Protein AF-A0A1X7SER0-F1 (afdb_monomer_lite)

Structure (mmCIF, N/CA/C/O backbone):
data_AF-A0A1X7SER0-F1
#
_entry.id   AF-A0A1X7SER0-F1
#
loop_
_atom_site.group_PDB
_atom_site.id
_atom_site.type_symbol
_atom_site.label_atom_id
_atom_site.label_alt_id
_atom_site.label_comp_id
_atom_site.label_asym_id
_atom_site.label_entity_id
_atom_site.label_seq_id
_atom_site.pdbx_PDB_ins_code
_atom_site.Cartn_x
_atom_site.Cartn_y
_atom_site.Cartn_z
_atom_site.occupancy
_atom_site.B_iso_or_equiv
_atom_site.auth_seq_id
_atom_site.auth_comp_id
_atom_site.auth_asym_id
_atom_site.auth_atom_id
_atom_site.pdbx_PDB_model_num
ATOM 1 N N . ALA A 1 1 ? 0.223 11.623 -17.591 1.00 61.12 1 ALA A N 1
ATOM 2 C CA . ALA A 1 1 ? 0.290 12.026 -16.173 1.00 61.12 1 ALA A CA 1
ATOM 3 C C . ALA A 1 1 ? 0.514 10.766 -15.353 1.00 61.12 1 ALA A C 1
ATOM 5 O O . ALA A 1 1 ? -0.001 9.730 -15.758 1.00 61.12 1 ALA A O 1
ATOM 6 N N . SER A 1 2 ? 1.312 10.822 -14.288 1.00 68.62 2 SER A N 1
ATOM 7 C CA . SER A 1 2 ? 1.487 9.672 -13.394 1.00 68.62 2 SER A CA 1
ATOM 8 C C . SER A 1 2 ? 0.190 9.395 -12.643 1.00 68.62 2 SER A C 1
ATOM 10 O O . SER A 1 2 ? -0.526 10.333 -12.292 1.00 68.62 2 SER A O 1
ATOM 12 N N . GLN A 1 3 ? -0.118 8.119 -12.432 1.00 83.12 3 GLN A N 1
ATOM 13 C CA . GLN A 1 3 ? -1.351 7.685 -11.784 1.00 83.12 3 GLN A CA 1
ATOM 14 C C . GLN A 1 3 ? -1.018 6.619 -10.743 1.00 83.12 3 GLN A C 1
ATOM 16 O O . GLN A 1 3 ? -0.250 5.704 -11.023 1.00 83.12 3 GLN A O 1
ATOM 21 N N . ALA A 1 4 ? -1.595 6.753 -9.553 1.00 87.00 4 ALA A N 1
ATOM 22 C CA . ALA A 1 4 ? -1.766 5.667 -8.600 1.00 87.00 4 ALA A CA 1
ATOM 23 C C . ALA A 1 4 ? -3.265 5.389 -8.560 1.00 87.00 4 ALA A C 1
ATOM 25 O O . ALA A 1 4 ? -4.047 6.339 -8.544 1.00 87.00 4 ALA A O 1
ATOM 26 N N . GLN A 1 5 ? -3.664 4.125 -8.631 1.00 90.25 5 GLN A N 1
ATOM 27 C CA . GLN A 1 5 ? -5.073 3.767 -8.656 1.00 90.25 5 GLN A CA 1
ATOM 28 C C . GLN A 1 5 ? -5.305 2.414 -7.996 1.00 90.25 5 GLN A C 1
ATOM 30 O O . GLN A 1 5 ? -4.679 1.413 -8.358 1.00 90.25 5 GLN A O 1
ATOM 35 N N . PHE A 1 6 ? -6.277 2.358 -7.093 1.00 85.06 6 PHE A N 1
ATOM 36 C CA . PHE A 1 6 ? -6.848 1.091 -6.659 1.00 85.06 6 PHE A CA 1
ATOM 37 C C . PHE A 1 6 ? -7.684 0.468 -7.783 1.00 85.06 6 PHE A C 1
ATOM 39 O O . PHE A 1 6 ? -8.638 1.070 -8.275 1.00 85.06 6 PHE A O 1
ATOM 46 N N . ILE A 1 7 ? -7.358 -0.766 -8.179 1.00 79.94 7 ILE A N 1
ATOM 47 C CA . ILE A 1 7 ? -8.130 -1.505 -9.197 1.00 79.94 7 ILE A CA 1
ATOM 48 C C . ILE A 1 7 ? -9.518 -1.877 -8.657 1.00 79.94 7 ILE A C 1
ATOM 50 O O . ILE A 1 7 ? -10.501 -1.888 -9.395 1.00 79.94 7 ILE A O 1
ATOM 54 N N . SER A 1 8 ? -9.611 -2.103 -7.348 1.00 69.31 8 SER A N 1
ATOM 55 C CA . SER A 1 8 ? -10.870 -2.188 -6.620 1.00 69.31 8 SER A CA 1
ATOM 56 C C . SER A 1 8 ? -10.696 -1.565 -5.241 1.00 69.31 8 SER A C 1
ATOM 58 O O . SER A 1 8 ? -9.892 -2.050 -4.442 1.00 69.31 8 SER A O 1
ATOM 60 N N . CYS A 1 9 ? -11.472 -0.524 -4.955 1.00 69.38 9 CYS A N 1
ATOM 61 C CA . CYS A 1 9 ? -11.640 -0.002 -3.609 1.00 69.38 9 CYS A CA 1
ATOM 62 C C . CYS A 1 9 ? -13.073 -0.309 -3.162 1.00 69.38 9 CYS A C 1
ATOM 64 O O . CYS A 1 9 ? -13.977 0.469 -3.475 1.00 69.38 9 CYS A O 1
ATOM 66 N N . PRO A 1 10 ? -13.338 -1.472 -2.532 1.00 62.69 10 PRO A N 1
ATOM 67 C CA . PRO A 1 10 ? -14.635 -1.720 -1.924 1.00 62.69 10 PRO A CA 1
ATOM 68 C C . PRO A 1 10 ? -14.856 -0.658 -0.852 1.00 62.69 10 PRO A C 1
ATOM 70 O O . PRO A 1 10 ? -14.280 -0.714 0.231 1.00 62.69 10 PRO A O 1
ATOM 73 N N . ILE A 1 11 ? -15.681 0.333 -1.177 1.00 51.94 11 ILE A N 1
ATOM 74 C CA . ILE A 1 11 ? -16.138 1.336 -0.228 1.00 51.94 11 ILE A CA 1
ATOM 75 C C . ILE A 1 11 ? -17.076 0.593 0.733 1.00 51.94 11 ILE A C 1
ATOM 77 O O . ILE A 1 11 ? -18.268 0.447 0.484 1.00 51.94 11 ILE A O 1
ATOM 81 N N . SER A 1 12 ? -16.499 0.033 1.793 1.00 44.09 12 SER A N 1
ATOM 82 C CA . SER A 1 12 ? -17.168 -0.428 3.016 1.00 44.09 12 SER A CA 1
ATOM 83 C C . SER A 1 12 ? -18.242 -1.518 2.935 1.00 44.09 12 SER A C 1
ATOM 85 O O . SER A 1 12 ? -18.861 -1.783 3.962 1.00 44.09 12 SER A O 1
ATOM 87 N N . LEU A 1 13 ? -18.496 -2.181 1.807 1.00 41.53 13 LEU A N 1
ATOM 88 C CA . LEU A 1 13 ? -19.550 -3.196 1.752 1.00 41.53 13 LEU A CA 1
ATOM 89 C C . LEU A 1 13 ? -19.152 -4.361 0.847 1.00 41.53 13 LEU A C 1
ATOM 91 O O . LEU A 1 13 ? -18.696 -4.165 -0.279 1.00 41.53 13 LEU A O 1
ATOM 95 N N . SER A 1 14 ? -19.364 -5.588 1.329 1.00 40.38 14 SER A N 1
ATOM 96 C CA . SER A 1 14 ? -19.412 -6.777 0.477 1.00 40.38 14 SER A CA 1
ATOM 97 C C . SER A 1 14 ? -20.343 -6.523 -0.728 1.00 40.38 14 SER A C 1
ATOM 99 O O . SER A 1 14 ? -21.200 -5.635 -0.659 1.00 40.38 14 SER A O 1
ATOM 101 N N . PRO A 1 15 ? -20.281 -7.313 -1.816 1.00 43.12 15 PRO A N 1
ATOM 102 C CA . PRO A 1 15 ? -21.252 -7.211 -2.914 1.00 43.12 15 PRO A CA 1
ATOM 103 C C . PRO A 1 15 ? -22.733 -7.319 -2.474 1.00 43.12 15 PRO A C 1
ATOM 105 O O . PRO A 1 15 ? -23.620 -7.071 -3.284 1.00 43.12 15 PRO A O 1
ATOM 108 N N . ALA A 1 16 ? -23.009 -7.645 -1.203 1.00 44.88 16 ALA A N 1
ATOM 109 C CA . ALA A 1 16 ? -24.329 -7.683 -0.582 1.00 44.88 16 ALA A CA 1
ATOM 110 C C . ALA A 1 16 ? -24.625 -6.539 0.416 1.00 44.88 16 ALA A C 1
ATOM 112 O O . ALA A 1 16 ? -25.609 -6.632 1.147 1.00 44.88 16 ALA A O 1
ATOM 113 N N . GLY A 1 17 ? -23.816 -5.476 0.509 1.00 46.34 17 GLY A N 1
ATOM 114 C CA . GLY A 1 17 ? -24.105 -4.409 1.477 1.00 46.34 17 GLY A CA 1
ATOM 115 C C . GLY A 1 17 ? -23.780 -4.786 2.928 1.00 46.34 17 GLY A C 1
ATOM 116 O O . GLY A 1 17 ? -24.368 -4.215 3.842 1.00 46.34 17 GLY A O 1
ATOM 117 N N . GLN A 1 18 ? -22.908 -5.774 3.159 1.00 49.53 18 GLN A N 1
ATOM 118 C CA . GLN A 1 18 ? -22.574 -6.238 4.509 1.00 49.53 18 GLN A CA 1
ATOM 119 C C . GLN A 1 18 ? -21.175 -5.762 4.920 1.00 49.53 18 GLN A C 1
ATOM 121 O O . GLN A 1 18 ? -20.261 -5.824 4.088 1.00 49.53 18 GLN A O 1
ATOM 126 N N . PRO A 1 19 ? -20.990 -5.301 6.173 1.00 54.66 19 PRO A N 1
ATOM 127 C CA . PRO A 1 19 ? -19.658 -5.048 6.709 1.00 54.66 19 PRO A CA 1
ATOM 128 C C . PRO A 1 19 ? -18.819 -6.331 6.628 1.00 54.66 19 PRO A C 1
ATOM 130 O O . PRO A 1 19 ? -19.361 -7.436 6.696 1.00 54.66 19 PRO A O 1
ATOM 133 N N . PHE A 1 20 ? -17.504 -6.193 6.434 1.00 56.12 20 PHE A N 1
ATOM 134 C CA . PHE A 1 20 ? -16.586 -7.338 6.410 1.00 56.12 20 PHE A CA 1
ATOM 135 C C . PHE A 1 20 ? -16.822 -8.237 7.630 1.00 56.12 20 PHE A C 1
ATOM 137 O O . PHE A 1 20 ? -16.781 -7.751 8.761 1.00 56.12 20 PHE A O 1
ATOM 144 N N . CYS A 1 21 ? -17.025 -9.543 7.429 1.00 58.31 21 CYS A N 1
ATOM 145 C CA . CYS A 1 21 ? -17.123 -10.454 8.560 1.00 58.31 21 CYS A CA 1
ATOM 146 C C . CYS A 1 21 ? -15.771 -10.488 9.290 1.00 58.31 21 CYS A C 1
ATOM 148 O O . CYS A 1 21 ? -14.707 -10.607 8.673 1.00 58.31 21 CYS A O 1
ATOM 150 N N . MET A 1 22 ? -15.796 -10.368 10.621 1.00 56.41 22 MET A N 1
ATOM 151 C CA . MET A 1 22 ? -14.592 -10.510 11.443 1.00 56.41 22 MET A CA 1
ATOM 152 C C . MET A 1 22 ? -13.893 -11.837 11.096 1.00 56.41 22 MET A C 1
ATOM 154 O O . MET A 1 22 ? -14.532 -12.884 11.117 1.00 56.41 22 MET A O 1
ATOM 158 N N . HIS A 1 23 ? -12.589 -11.777 10.791 1.00 60.06 23 HIS A N 1
ATOM 159 C CA . HIS A 1 23 ? -11.726 -12.865 10.287 1.00 60.06 23 HIS A CA 1
ATOM 160 C C . HIS A 1 23 ? -11.674 -13.121 8.776 1.00 60.06 23 HIS A C 1
ATOM 162 O O . HIS A 1 23 ? -10.864 -13.961 8.359 1.00 60.06 23 HIS A O 1
ATOM 168 N N . ASP A 1 24 ? -12.399 -12.364 7.955 1.00 72.44 24 ASP A N 1
ATOM 169 C CA . ASP A 1 24 ? -12.200 -12.423 6.509 1.00 72.44 24 ASP A CA 1
ATOM 170 C C . ASP A 1 24 ? -10.807 -11.928 6.104 1.00 72.44 24 ASP A C 1
ATOM 172 O O . ASP A 1 24 ? -10.160 -11.102 6.763 1.00 72.44 24 ASP A O 1
ATOM 176 N N . ARG A 1 25 ? -10.314 -12.474 4.991 1.00 80.19 25 ARG A N 1
ATOM 177 C CA . ARG A 1 25 ? -9.095 -11.988 4.353 1.00 80.19 25 ARG A CA 1
ATOM 178 C C . ARG A 1 25 ? -9.477 -10.883 3.378 1.00 80.19 25 ARG A C 1
ATOM 180 O O . ARG A 1 25 ? -10.163 -11.149 2.397 1.00 80.19 25 ARG A O 1
ATOM 187 N N . ALA A 1 26 ? -8.994 -9.673 3.627 1.00 83.69 26 ALA A N 1
ATOM 188 C CA . ALA A 1 26 ? -9.125 -8.572 2.687 1.00 83.69 26 ALA A CA 1
ATOM 189 C C . ALA A 1 26 ? -7.899 -8.528 1.767 1.00 83.69 26 ALA A C 1
ATOM 191 O O . ALA A 1 26 ? -6.782 -8.836 2.195 1.00 83.69 26 ALA A O 1
ATOM 192 N N . SER A 1 27 ? -8.114 -8.158 0.505 1.00 87.69 27 SER A N 1
ATOM 193 C CA . SER A 1 27 ? -7.054 -7.962 -0.483 1.00 87.69 27 SER A CA 1
ATOM 194 C C . SER A 1 27 ? -7.407 -6.786 -1.381 1.00 87.69 27 SER A C 1
ATOM 196 O O . SER A 1 27 ? -8.513 -6.733 -1.914 1.00 87.69 27 SER A O 1
ATOM 198 N N . TYR A 1 28 ? -6.463 -5.871 -1.563 1.00 89.88 28 TYR A N 1
ATOM 199 C CA . TYR A 1 28 ? -6.594 -4.703 -2.427 1.00 89.88 28 TYR A CA 1
ATOM 200 C C . TYR A 1 28 ? -5.449 -4.703 -3.422 1.00 89.88 28 TYR A C 1
ATOM 202 O O . TYR A 1 28 ? -4.330 -5.069 -3.073 1.00 89.88 28 TYR A O 1
ATOM 210 N N . GLN A 1 29 ? -5.724 -4.262 -4.641 1.00 93.50 29 GLN A N 1
ATOM 211 C CA . GLN A 1 29 ? -4.721 -4.154 -5.685 1.00 93.50 29 GLN A CA 1
ATOM 212 C C . GLN A 1 29 ? -4.520 -2.690 -6.042 1.00 93.50 29 GLN A C 1
ATOM 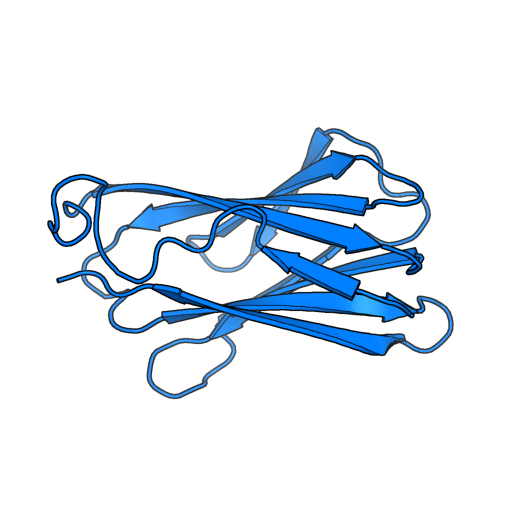214 O O . GLN A 1 29 ? -5.493 -1.979 -6.302 1.00 93.50 29 GLN A O 1
ATOM 219 N N . CYS A 1 30 ? -3.264 -2.261 -6.085 1.00 94.25 30 CYS A N 1
ATOM 220 C CA . CYS A 1 30 ? -2.893 -0.963 -6.612 1.00 94.25 30 CYS A CA 1
ATOM 221 C C . CYS A 1 30 ? -2.081 -1.100 -7.894 1.00 94.25 30 CYS A C 1
ATOM 223 O O . CYS A 1 30 ? -1.176 -1.931 -8.005 1.00 94.25 30 CYS A O 1
ATOM 225 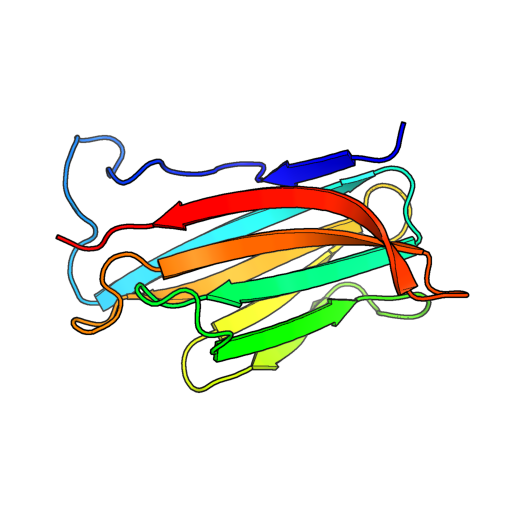N N . ARG A 1 31 ? -2.403 -0.224 -8.839 1.00 94.88 31 ARG A N 1
ATOM 226 C CA . ARG A 1 31 ? -1.702 -0.007 -10.090 1.00 94.88 31 ARG A CA 1
ATOM 227 C C . ARG A 1 31 ? -1.070 1.379 -10.083 1.00 94.88 31 ARG A C 1
ATOM 229 O O . ARG A 1 31 ? -1.734 2.369 -9.786 1.00 94.88 31 ARG A O 1
ATOM 236 N N . VAL A 1 32 ? 0.204 1.438 -10.444 1.00 93.75 32 VAL A N 1
ATOM 237 C CA . VAL A 1 32 ? 0.958 2.676 -10.620 1.00 93.75 32 VAL A CA 1
ATOM 238 C C . VAL A 1 32 ? 1.467 2.756 -12.057 1.00 93.75 32 VAL A C 1
ATOM 240 O O . VAL A 1 32 ? 2.258 1.918 -12.492 1.00 93.75 32 VAL A O 1
ATOM 243 N N . ASP A 1 33 ? 1.020 3.773 -12.791 1.00 91.94 33 ASP A N 1
ATOM 244 C CA . ASP A 1 33 ? 1.448 4.063 -14.161 1.00 91.94 33 ASP A CA 1
ATOM 245 C C . ASP A 1 33 ? 2.407 5.265 -14.183 1.00 91.94 33 ASP A C 1
ATOM 247 O O . ASP A 1 33 ? 2.200 6.271 -13.497 1.00 91.94 33 ASP A O 1
ATOM 251 N N . SER A 1 34 ? 3.432 5.199 -15.041 1.00 85.62 34 SER A N 1
ATOM 252 C CA . SER A 1 34 ? 4.401 6.292 -15.242 1.00 85.62 34 SER A CA 1
ATOM 253 C C . SER A 1 34 ? 5.132 6.730 -13.957 1.00 85.62 34 SER A C 1
ATOM 255 O O . SER A 1 34 ? 5.339 7.926 -13.725 1.00 85.62 34 SER A O 1
ATOM 257 N N . ALA A 1 35 ? 5.519 5.759 -13.129 1.00 90.38 35 ALA A N 1
ATOM 258 C CA . ALA A 1 35 ? 6.430 5.905 -11.996 1.00 90.38 35 ALA A CA 1
ATOM 259 C C . ALA A 1 35 ? 7.313 4.648 -11.897 1.00 90.38 35 ALA A C 1
ATOM 261 O O . ALA A 1 35 ? 6.981 3.619 -12.481 1.00 90.38 35 ALA A O 1
ATOM 262 N N . ASP A 1 36 ? 8.435 4.728 -11.188 1.00 91.94 36 ASP A N 1
ATOM 263 C CA . ASP A 1 36 ? 9.373 3.603 -11.034 1.00 91.94 36 ASP A CA 1
ATOM 264 C C . ASP A 1 36 ? 9.277 2.938 -9.651 1.00 91.94 36 ASP A C 1
ATOM 266 O O . ASP A 1 36 ? 9.954 1.941 -9.387 1.00 91.94 36 ASP A O 1
ATOM 270 N N . THR A 1 37 ? 8.424 3.488 -8.781 1.00 94.31 37 THR A N 1
ATOM 271 C CA . THR A 1 37 ? 8.248 3.043 -7.407 1.00 94.31 37 THR A CA 1
ATOM 272 C C . THR A 1 37 ? 6.779 3.093 -6.995 1.00 94.31 37 THR A C 1
ATOM 274 O O . THR A 1 37 ? 6.099 4.102 -7.191 1.00 94.31 37 THR A O 1
ATOM 277 N N . LEU A 1 38 ? 6.307 2.010 -6.376 1.00 95.69 38 LEU A N 1
ATOM 278 C CA . LEU A 1 38 ? 5.006 1.918 -5.711 1.00 95.69 38 LEU A CA 1
ATOM 279 C C . LEU A 1 38 ? 5.223 1.865 -4.198 1.00 95.69 38 LEU A C 1
ATOM 281 O O . LEU A 1 38 ? 5.972 1.014 -3.717 1.00 95.69 38 LEU A O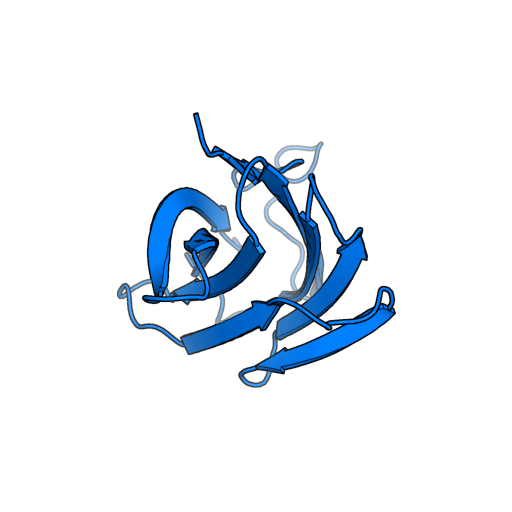 1
ATOM 285 N N . GLU A 1 39 ? 4.562 2.744 -3.448 1.00 96.19 39 GLU A N 1
ATOM 286 C CA . GLU A 1 39 ? 4.542 2.729 -1.981 1.00 96.19 39 GLU A CA 1
ATOM 287 C C . GLU A 1 39 ? 3.134 2.417 -1.469 1.00 96.19 39 GLU A C 1
ATOM 289 O O . GLU A 1 39 ? 2.158 3.059 -1.851 1.00 96.19 39 GLU A O 1
ATOM 294 N N . TRP A 1 40 ? 3.059 1.449 -0.564 1.00 96.69 40 TRP A N 1
ATOM 295 C CA . TRP A 1 40 ? 1.916 1.181 0.290 1.00 96.69 40 TRP A CA 1
ATOM 296 C C . TRP A 1 40 ? 2.092 1.891 1.622 1.00 96.69 40 TRP A C 1
ATOM 298 O O . TRP A 1 40 ? 3.151 1.766 2.240 1.00 96.69 40 TRP A O 1
ATOM 308 N N . ARG A 1 41 ? 1.039 2.545 2.110 1.00 95.94 41 ARG A N 1
ATOM 309 C CA . ARG A 1 41 ? 0.937 3.001 3.499 1.00 95.94 41 ARG A CA 1
ATOM 310 C C . ARG A 1 41 ? -0.400 2.608 4.099 1.00 95.94 41 ARG A C 1
ATOM 312 O O . ARG A 1 41 ? -1.400 2.496 3.392 1.00 95.94 41 ARG A O 1
ATOM 319 N N . VAL A 1 42 ? -0.404 2.398 5.409 1.00 94.31 42 VAL A N 1
ATOM 320 C CA . VAL A 1 42 ? -1.625 2.118 6.166 1.00 94.31 42 VAL A CA 1
ATOM 321 C C . VAL A 1 42 ? -1.734 3.097 7.318 1.00 94.31 42 VAL A C 1
ATOM 323 O O . VAL A 1 42 ? -0.820 3.202 8.137 1.00 94.31 42 VAL A O 1
ATOM 326 N N . TYR A 1 43 ? -2.879 3.759 7.401 1.00 93.62 43 TYR A N 1
ATOM 327 C CA . TYR A 1 43 ? -3.233 4.673 8.474 1.00 93.62 43 TYR A CA 1
ATOM 328 C C . TYR A 1 43 ? -4.389 4.098 9.289 1.00 93.62 43 TYR A C 1
ATOM 330 O O . TYR A 1 43 ? -5.288 3.461 8.739 1.00 93.62 43 TYR A O 1
ATOM 338 N N . ASN A 1 44 ? -4.367 4.310 10.603 1.00 90.94 44 ASN A N 1
ATOM 339 C CA . ASN A 1 44 ? -5.510 3.996 11.460 1.00 90.94 44 ASN A CA 1
ATOM 340 C C . ASN A 1 44 ? -6.547 5.144 11.459 1.00 90.94 44 ASN A C 1
ATOM 342 O O . ASN A 1 44 ? -6.352 6.177 10.818 1.00 90.94 44 ASN A O 1
ATOM 346 N N . ALA A 1 45 ? -7.611 4.995 12.253 1.00 88.38 45 ALA A N 1
ATOM 347 C CA . ALA A 1 45 ? -8.681 5.990 12.397 1.00 88.38 45 ALA A CA 1
ATOM 348 C C . ALA A 1 45 ? -8.237 7.374 12.902 1.00 88.38 45 ALA A C 1
ATOM 350 O O . ALA A 1 45 ? -8.980 8.340 12.760 1.00 88.38 45 ALA A O 1
ATOM 351 N N . THR A 1 46 ? -7.061 7.476 13.525 1.00 91.50 46 THR A N 1
ATOM 352 C CA . THR A 1 46 ? -6.498 8.741 14.018 1.00 91.50 46 THR A CA 1
ATOM 353 C C . THR A 1 46 ? -5.457 9.312 13.057 1.00 91.50 46 THR A C 1
ATOM 355 O O . THR A 1 46 ? -4.611 10.091 13.486 1.00 91.50 46 THR A O 1
ATOM 358 N N . GLU A 1 47 ? -5.446 8.857 11.799 1.00 90.00 47 GLU A N 1
ATOM 359 C CA . GLU A 1 47 ? -4.462 9.226 10.771 1.00 90.00 47 GLU A CA 1
ATOM 360 C C . GLU A 1 47 ? -3.010 8.892 11.157 1.00 90.00 47 GLU A C 1
ATOM 362 O O . GLU A 1 47 ? -2.049 9.422 10.599 1.00 90.00 47 GLU A O 1
ATOM 367 N N . TYR A 1 48 ? -2.819 7.975 12.108 1.00 93.06 48 TYR A N 1
ATOM 368 C CA . TYR A 1 48 ? -1.494 7.525 12.507 1.00 93.06 48 TYR A CA 1
ATOM 369 C C . TYR A 1 48 ? -0.986 6.464 11.532 1.00 93.06 48 TYR A C 1
ATOM 371 O O . TYR A 1 48 ? -1.658 5.457 11.288 1.00 93.06 48 TYR A O 1
ATOM 379 N N . LEU A 1 49 ? 0.219 6.682 10.999 1.00 93.88 49 LEU A N 1
ATOM 380 C CA . LEU A 1 49 ? 0.893 5.754 10.096 1.00 93.88 49 LEU A CA 1
ATOM 381 C C . LEU A 1 49 ? 1.310 4.487 10.852 1.00 93.88 49 LEU A C 1
ATOM 383 O O . LEU A 1 49 ? 2.241 4.507 11.655 1.00 93.88 49 LEU A O 1
ATOM 387 N N . LEU A 1 50 ? 0.656 3.370 10.548 1.00 92.94 50 LEU A N 1
ATOM 388 C CA . LEU A 1 50 ? 0.976 2.059 11.118 1.00 92.94 50 LEU A CA 1
ATOM 389 C C . LEU A 1 50 ? 2.200 1.419 10.463 1.00 92.94 50 LEU A C 1
ATOM 391 O O . LEU A 1 50 ? 2.890 0.608 11.080 1.00 92.94 50 LEU A O 1
ATOM 395 N N . GLY A 1 51 ? 2.463 1.767 9.205 1.00 94.25 51 GLY A N 1
ATOM 396 C CA . GLY A 1 51 ? 3.642 1.322 8.481 1.00 94.25 51 GLY A CA 1
ATOM 397 C C . GLY A 1 51 ? 3.525 1.528 6.978 1.00 94.25 51 GLY A C 1
ATOM 398 O O . GLY A 1 51 ? 2.466 1.894 6.458 1.00 94.25 51 GLY A O 1
ATOM 399 N N . SER A 1 52 ? 4.637 1.280 6.292 1.00 95.19 52 SER A N 1
ATOM 400 C CA . SER A 1 52 ? 4.735 1.378 4.843 1.00 95.19 52 SER A CA 1
ATOM 401 C C . SER A 1 52 ? 5.612 0.279 4.246 1.00 95.19 52 SER A C 1
ATOM 403 O O . SER A 1 52 ? 6.431 -0.343 4.927 1.00 95.19 52 SER A O 1
ATOM 405 N N . SER A 1 53 ? 5.431 0.031 2.952 1.00 95.69 53 SER A N 1
ATOM 406 C CA . SER A 1 53 ? 6.247 -0.884 2.153 1.00 95.69 53 SER A CA 1
ATOM 407 C C . SER A 1 53 ? 6.378 -0.343 0.739 1.00 95.69 53 SER A C 1
ATOM 409 O O . SER A 1 53 ? 5.432 0.217 0.198 1.00 95.69 53 SER A O 1
ATOM 411 N N . MET A 1 54 ? 7.550 -0.504 0.129 1.00 94.62 54 MET A N 1
ATOM 412 C CA . MET A 1 54 ? 7.855 0.074 -1.181 1.00 94.62 54 MET A CA 1
ATOM 413 C C . MET A 1 54 ? 8.407 -0.969 -2.144 1.00 94.62 54 MET A C 1
ATOM 415 O O . MET A 1 54 ? 9.246 -1.783 -1.756 1.00 94.62 54 MET A O 1
ATOM 419 N N . TYR A 1 55 ? 8.021 -0.898 -3.412 1.00 95.75 55 TYR A N 1
ATOM 420 C CA . TYR A 1 55 ? 8.633 -1.633 -4.516 1.00 95.75 55 TYR A CA 1
ATOM 421 C C . TYR A 1 55 ? 9.200 -0.638 -5.517 1.00 95.75 55 TYR A C 1
ATOM 423 O O . TYR A 1 55 ? 8.441 0.003 -6.234 1.00 95.75 55 TYR A O 1
ATOM 431 N N . GLY A 1 56 ? 10.523 -0.498 -5.517 1.00 92.38 56 GLY A N 1
ATOM 432 C CA . GLY A 1 56 ? 11.254 0.362 -6.445 1.00 92.38 56 GLY A CA 1
ATOM 433 C C . GLY A 1 56 ? 11.982 -0.426 -7.539 1.00 92.38 56 GLY A C 1
ATOM 434 O O . GLY A 1 56 ? 11.777 -1.642 -7.678 1.00 92.38 56 GLY A O 1
ATOM 435 N N . PRO A 1 57 ? 12.883 0.241 -8.281 1.00 90.12 57 PRO A N 1
ATOM 436 C CA . PRO A 1 57 ? 13.687 -0.381 -9.326 1.00 90.12 57 PRO A CA 1
ATOM 437 C C . PRO A 1 57 ? 14.448 -1.616 -8.825 1.00 90.12 57 PRO A C 1
ATOM 439 O O . PRO A 1 57 ? 15.028 -1.612 -7.740 1.00 90.12 57 PRO A O 1
ATOM 442 N N . GLY A 1 58 ? 14.452 -2.685 -9.623 1.00 89.94 58 GLY A N 1
ATOM 443 C CA . GLY A 1 58 ? 15.141 -3.940 -9.297 1.00 89.94 58 GLY A CA 1
ATOM 444 C C . GLY A 1 58 ? 14.350 -4.910 -8.410 1.00 89.94 58 GLY A C 1
ATOM 445 O O . GLY A 1 58 ? 14.793 -6.042 -8.212 1.00 89.94 58 GLY A O 1
ATOM 446 N N . ALA A 1 59 ? 13.170 -4.526 -7.911 1.00 93.88 59 ALA A N 1
ATOM 447 C CA . ALA A 1 59 ? 12.259 -5.483 -7.291 1.00 93.88 59 ALA A CA 1
ATOM 448 C C . ALA A 1 59 ? 11.796 -6.537 -8.314 1.00 93.88 59 ALA A C 1
ATOM 450 O O . ALA A 1 59 ? 11.587 -6.235 -9.488 1.00 93.88 59 ALA A O 1
ATOM 451 N N . SER A 1 60 ? 11.631 -7.782 -7.863 1.00 95.88 60 SER A N 1
ATOM 452 C CA . SER A 1 60 ? 11.190 -8.896 -8.712 1.00 95.88 60 SER A CA 1
ATOM 453 C C . SER A 1 60 ? 9.715 -9.209 -8.481 1.00 95.88 60 SER A C 1
ATOM 455 O O . SER A 1 60 ? 9.237 -9.154 -7.345 1.00 95.88 60 SER A O 1
ATOM 457 N N . VAL A 1 61 ? 8.994 -9.570 -9.543 1.00 96.06 61 VAL A N 1
ATOM 458 C CA . VAL A 1 61 ? 7.622 -10.091 -9.428 1.00 96.06 61 VAL A CA 1
ATOM 459 C C . VAL A 1 61 ? 7.613 -11.300 -8.485 1.00 96.06 61 VAL A C 1
ATOM 461 O O . VAL A 1 61 ? 8.517 -12.131 -8.519 1.00 96.06 61 VAL A O 1
ATOM 464 N N . GLY A 1 62 ? 6.614 -11.367 -7.608 1.00 94.75 62 GLY A N 1
ATOM 465 C CA . GLY A 1 62 ? 6.510 -12.337 -6.519 1.00 94.75 62 GLY A CA 1
ATOM 466 C C . GLY A 1 62 ? 7.221 -11.917 -5.229 1.00 94.75 62 GLY A C 1
ATOM 467 O O . GLY A 1 62 ? 7.182 -12.662 -4.253 1.00 94.75 62 GLY A O 1
ATOM 468 N N . THR A 1 63 ? 7.869 -10.743 -5.184 1.00 97.00 63 THR A N 1
ATOM 469 C CA . THR A 1 63 ? 8.472 -10.248 -3.937 1.00 97.00 63 THR A CA 1
ATOM 470 C C . THR A 1 63 ? 7.376 -9.922 -2.930 1.00 97.00 63 THR A C 1
ATOM 472 O O . THR A 1 63 ? 6.580 -8.998 -3.130 1.00 97.00 63 THR A O 1
ATOM 475 N N . ILE A 1 64 ? 7.396 -10.625 -1.802 1.00 96.44 64 ILE A N 1
ATOM 476 C CA . ILE A 1 64 ? 6.485 -10.406 -0.684 1.00 96.44 64 ILE A CA 1
ATOM 477 C C . ILE A 1 64 ? 7.176 -9.544 0.372 1.00 96.44 64 ILE A C 1
ATOM 479 O O . ILE A 1 64 ? 8.334 -9.784 0.716 1.00 96.44 64 ILE A O 1
ATOM 483 N N . LYS A 1 65 ? 6.473 -8.540 0.893 1.00 95.75 65 LYS A N 1
ATOM 484 C CA . LYS A 1 65 ? 6.935 -7.725 2.023 1.00 95.75 65 LYS A CA 1
ATOM 485 C C . LYS A 1 65 ? 5.850 -7.680 3.082 1.00 95.75 65 LYS A C 1
ATOM 487 O O . LYS A 1 65 ? 4.677 -7.602 2.748 1.00 95.75 65 LYS A O 1
ATOM 492 N N . SER A 1 66 ? 6.238 -7.697 4.347 1.00 94.38 66 SER A N 1
ATOM 493 C CA . SER A 1 66 ? 5.302 -7.566 5.462 1.00 94.38 66 SER A CA 1
ATOM 494 C C . SER A 1 66 ? 5.663 -6.342 6.278 1.00 94.38 66 SER A C 1
ATOM 496 O O . SER A 1 66 ? 6.844 -6.049 6.463 1.00 94.38 66 SER A O 1
ATOM 498 N N . PHE A 1 67 ? 4.654 -5.630 6.760 1.00 92.00 67 PHE A N 1
ATOM 499 C CA . PHE A 1 67 ? 4.850 -4.496 7.652 1.00 92.00 67 PHE A CA 1
ATOM 500 C C . PHE A 1 67 ? 3.705 -4.410 8.657 1.00 92.00 67 PHE A C 1
ATOM 502 O O . PHE A 1 67 ? 2.569 -4.812 8.391 1.00 92.00 67 PHE A O 1
ATOM 509 N N . GLY A 1 68 ? 4.033 -3.933 9.857 1.00 80.94 68 GLY A N 1
ATOM 510 C CA . GLY A 1 68 ? 3.184 -4.160 11.022 1.00 80.94 68 GLY A CA 1
ATOM 511 C C . GLY A 1 68 ? 3.001 -5.657 11.309 1.00 80.94 68 GLY A C 1
ATOM 512 O O . GLY A 1 68 ? 3.786 -6.496 10.867 1.00 80.94 68 GLY A O 1
ATOM 513 N N . ILE A 1 69 ? 1.950 -5.992 12.058 1.00 80.75 69 ILE A N 1
ATOM 514 C CA . ILE A 1 69 ? 1.611 -7.384 12.414 1.00 80.75 69 ILE A CA 1
ATOM 515 C C . ILE A 1 69 ? 0.538 -7.997 11.500 1.00 80.75 69 ILE A C 1
ATOM 517 O O . ILE A 1 69 ? 0.174 -9.159 11.667 1.00 80.75 69 ILE A O 1
ATOM 521 N N . ASP A 1 70 ? 0.012 -7.207 10.563 1.00 89.19 70 ASP A N 1
ATOM 522 C CA . ASP A 1 70 ? -1.250 -7.495 9.881 1.00 89.19 70 ASP A CA 1
ATOM 523 C C . ASP A 1 70 ? -1.160 -7.489 8.360 1.00 89.19 70 ASP A C 1
ATOM 525 O O . ASP A 1 70 ? -1.950 -8.175 7.711 1.00 89.19 70 ASP A O 1
ATOM 529 N N . PHE A 1 71 ? -0.217 -6.734 7.793 1.00 93.06 71 PHE A N 1
ATOM 530 C CA . PHE A 1 71 ? -0.213 -6.412 6.373 1.00 93.06 71 PHE A CA 1
ATOM 531 C C . PHE A 1 71 ? 0.906 -7.135 5.642 1.00 93.06 71 PHE A C 1
ATOM 533 O O . PHE A 1 71 ? 2.056 -7.193 6.081 1.00 93.06 71 PHE A O 1
ATOM 540 N N . THR A 1 72 ? 0.557 -7.689 4.489 1.00 96.12 72 THR A N 1
ATOM 541 C CA . THR A 1 72 ? 1.496 -8.317 3.570 1.00 96.12 72 THR A CA 1
ATOM 542 C C . THR A 1 72 ? 1.226 -7.801 2.170 1.00 96.12 72 THR A C 1
ATOM 544 O O . THR A 1 72 ? 0.092 -7.843 1.706 1.00 96.12 72 THR A O 1
ATOM 547 N N . THR A 1 73 ? 2.260 -7.333 1.488 1.00 96.44 73 THR A N 1
ATOM 548 C CA . THR A 1 73 ? 2.203 -6.906 0.095 1.00 96.44 73 THR A CA 1
ATOM 549 C C . THR A 1 73 ? 2.871 -7.927 -0.803 1.00 96.44 73 THR A C 1
ATOM 551 O O . THR A 1 73 ? 3.826 -8.586 -0.394 1.00 96.44 73 THR A O 1
ATOM 554 N N . ASN A 1 74 ? 2.398 -8.037 -2.036 1.00 96.88 74 ASN A N 1
ATOM 555 C CA . ASN A 1 74 ? 2.993 -8.855 -3.081 1.00 96.88 74 ASN A CA 1
ATOM 556 C C . ASN A 1 74 ? 3.129 -8.021 -4.355 1.00 96.88 74 ASN A C 1
ATOM 558 O O . ASN A 1 74 ? 2.178 -7.352 -4.756 1.00 96.88 74 ASN A O 1
ATOM 562 N N . LEU A 1 75 ? 4.297 -8.042 -4.989 1.00 97.00 75 LEU A N 1
ATOM 563 C CA . LEU A 1 75 ? 4.510 -7.380 -6.274 1.00 97.00 75 LEU A CA 1
ATOM 564 C C . LEU A 1 75 ? 4.095 -8.317 -7.407 1.00 97.00 75 LEU A C 1
ATOM 566 O O . LEU A 1 75 ? 4.701 -9.370 -7.579 1.00 97.00 75 LEU A O 1
ATOM 570 N N . THR A 1 76 ? 3.093 -7.948 -8.196 1.00 95.94 76 THR A N 1
ATOM 571 C CA . THR A 1 76 ? 2.552 -8.800 -9.267 1.00 95.94 76 THR A CA 1
ATOM 572 C C . THR A 1 76 ? 2.985 -8.373 -10.662 1.00 95.94 76 THR A C 1
ATOM 574 O O . THR A 1 76 ? 3.018 -9.205 -11.563 1.00 95.94 76 THR A O 1
ATOM 577 N N . SER A 1 77 ? 3.385 -7.113 -10.841 1.00 94.75 77 SER A N 1
ATOM 578 C CA . SER A 1 77 ? 3.937 -6.608 -12.100 1.00 94.75 77 SER A CA 1
ATOM 579 C C . SER A 1 77 ? 5.003 -5.549 -11.845 1.00 94.75 77 SER A C 1
ATOM 581 O O . SER A 1 77 ? 4.862 -4.720 -10.945 1.00 94.75 77 SER A O 1
ATOM 583 N N . THR A 1 78 ? 6.048 -5.555 -12.669 1.00 91.88 78 THR A N 1
ATOM 584 C CA . THR A 1 78 ? 7.098 -4.529 -12.722 1.00 91.88 78 THR A CA 1
ATOM 585 C C . THR A 1 78 ? 7.098 -3.847 -14.091 1.00 91.88 78 THR A C 1
ATOM 587 O O . THR A 1 78 ? 6.614 -4.403 -15.074 1.00 91.88 78 THR A O 1
ATOM 590 N N . GLY A 1 79 ? 7.654 -2.634 -14.169 1.00 83.06 79 GLY A N 1
ATOM 591 C CA . GLY A 1 79 ? 7.681 -1.831 -15.395 1.00 83.06 79 GLY A CA 1
ATOM 592 C C . GLY A 1 79 ? 6.641 -0.717 -15.355 1.00 83.06 79 GLY A C 1
ATOM 593 O O . GLY A 1 79 ? 6.561 0.008 -14.372 1.00 83.06 79 GLY A O 1
ATOM 594 N N . SER A 1 80 ? 5.861 -0.559 -16.422 1.00 85.00 80 SER A N 1
ATOM 595 C CA . SER A 1 80 ? 4.767 0.414 -16.474 1.00 85.00 80 SER A CA 1
ATOM 596 C C . SER A 1 80 ? 3.534 -0.269 -17.077 1.00 85.00 80 SER A C 1
ATOM 598 O O . SER A 1 80 ? 3.466 -0.384 -18.303 1.00 85.00 80 SER A O 1
ATOM 600 N N . PRO A 1 81 ? 2.581 -0.750 -16.254 1.00 91.56 81 PRO A N 1
ATOM 601 C CA . PRO A 1 81 ? 2.411 -0.439 -14.829 1.00 91.56 81 PRO A CA 1
ATOM 602 C C . PRO A 1 81 ? 3.220 -1.304 -13.846 1.00 91.56 81 PRO A C 1
ATOM 604 O O . PRO A 1 81 ? 3.467 -2.492 -14.076 1.00 91.56 81 PRO A O 1
ATOM 607 N N . ILE A 1 82 ? 3.511 -0.717 -12.682 1.00 95.00 82 ILE A N 1
ATOM 608 C CA . ILE A 1 82 ? 3.825 -1.458 -11.454 1.00 95.00 82 ILE A CA 1
ATOM 609 C C . ILE A 1 82 ? 2.496 -1.848 -10.811 1.00 95.00 82 ILE A C 1
ATOM 611 O O . ILE A 1 82 ? 1.634 -0.993 -10.607 1.00 95.00 82 ILE A O 1
ATOM 615 N N . ILE A 1 83 ? 2.316 -3.129 -10.496 1.00 95.62 83 ILE A N 1
ATOM 616 C CA . ILE A 1 83 ? 1.095 -3.622 -9.847 1.00 95.62 83 ILE A CA 1
ATOM 617 C C . ILE A 1 83 ? 1.492 -4.393 -8.602 1.00 95.62 83 ILE A C 1
ATOM 619 O O . ILE A 1 83 ? 2.387 -5.239 -8.643 1.00 95.62 83 ILE A O 1
ATOM 623 N N . SER A 1 84 ? 0.832 -4.091 -7.493 1.00 96.25 84 SER A N 1
ATOM 624 C CA . SER A 1 84 ? 1.027 -4.786 -6.232 1.00 96.25 84 SER A CA 1
ATOM 625 C C . SER A 1 84 ? -0.310 -5.021 -5.550 1.00 96.25 84 SER A C 1
ATOM 627 O O . SER A 1 84 ? -1.219 -4.202 -5.656 1.00 96.25 84 SER A O 1
ATOM 629 N N . ASP A 1 85 ? -0.402 -6.131 -4.831 1.00 94.69 85 ASP A N 1
ATOM 630 C CA . ASP A 1 85 ? -1.505 -6.425 -3.929 1.00 94.69 85 ASP A CA 1
ATOM 631 C C . ASP A 1 85 ? -1.076 -6.180 -2.484 1.00 94.69 85 ASP A C 1
ATOM 633 O O . ASP A 1 85 ? 0.069 -6.456 -2.125 1.00 94.69 85 ASP A O 1
ATOM 637 N N . ILE A 1 86 ? -2.001 -5.731 -1.642 1.00 94.12 86 ILE A N 1
ATOM 638 C CA . ILE A 1 86 ? -1.894 -5.760 -0.183 1.00 94.12 86 ILE A CA 1
ATOM 639 C C . ILE A 1 86 ? -3.004 -6.643 0.378 1.00 94.12 86 ILE A C 1
ATOM 641 O O . ILE A 1 86 ? -4.169 -6.494 0.020 1.00 94.12 86 ILE A O 1
ATOM 645 N N . ALA A 1 87 ? -2.646 -7.556 1.274 1.00 91.44 87 ALA A N 1
ATOM 646 C CA . ALA A 1 87 ? -3.568 -8.465 1.930 1.00 91.44 87 ALA A CA 1
ATOM 647 C C . ALA A 1 87 ? -3.366 -8.461 3.446 1.00 91.44 87 ALA A C 1
ATOM 649 O O . ALA A 1 87 ? -2.240 -8.357 3.939 1.00 91.44 87 ALA A O 1
ATOM 650 N N . PHE A 1 88 ? -4.463 -8.620 4.181 1.00 89.75 88 PHE A N 1
ATOM 651 C CA . PHE A 1 88 ? -4.471 -8.687 5.641 1.00 89.75 88 PHE A CA 1
ATOM 652 C C . PHE A 1 88 ? -5.680 -9.475 6.147 1.00 89.75 88 PHE A C 1
ATOM 654 O O . PHE A 1 88 ? -6.664 -9.679 5.430 1.00 89.75 88 PHE A O 1
ATOM 661 N N . ARG A 1 89 ? -5.602 -9.953 7.392 1.00 84.62 89 ARG A N 1
ATOM 662 C CA . ARG A 1 89 ? -6.775 -10.490 8.092 1.00 84.62 89 ARG A CA 1
ATOM 663 C C . ARG A 1 89 ? -7.489 -9.351 8.797 1.00 84.62 89 ARG A C 1
ATOM 665 O O . ARG A 1 89 ? -6.871 -8.632 9.575 1.00 84.62 89 ARG A O 1
ATOM 672 N N . VAL A 1 90 ? -8.787 -9.244 8.555 1.00 81.12 90 VAL A N 1
ATOM 673 C CA . VAL A 1 90 ? -9.674 -8.304 9.236 1.00 81.12 90 VAL A CA 1
ATOM 674 C C . VAL A 1 90 ? -9.714 -8.647 10.725 1.00 81.12 90 VAL A C 1
ATOM 676 O O . VAL A 1 90 ? -10.020 -9.782 11.108 1.00 81.12 90 VAL A O 1
ATOM 679 N N . LYS A 1 91 ? -9.388 -7.664 11.569 1.00 82.75 91 LYS A N 1
ATOM 680 C CA . LYS A 1 91 ? -9.404 -7.787 13.031 1.00 82.75 91 LYS A CA 1
ATOM 681 C C . LYS A 1 91 ? -10.350 -6.761 13.663 1.00 82.7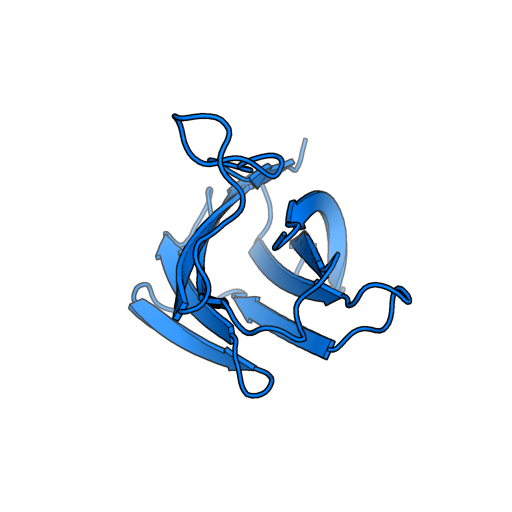5 91 LYS A C 1
ATOM 683 O O . LYS A 1 91 ? -10.508 -5.679 13.104 1.00 82.75 91 LYS A O 1
ATOM 688 N N . PRO A 1 92 ? -10.913 -7.042 14.855 1.00 77.31 92 PRO A N 1
ATOM 689 C CA . PRO A 1 92 ? -11.904 -6.165 15.491 1.00 77.31 92 PRO A CA 1
ATOM 690 C C . PRO A 1 92 ? -11.428 -4.732 15.766 1.00 77.31 92 PRO A C 1
ATOM 692 O O . PRO A 1 92 ? -12.243 -3.827 15.865 1.00 77.31 92 PRO A O 1
ATOM 695 N N . TYR A 1 93 ? -10.116 -4.509 15.898 1.00 80.50 93 TYR A N 1
ATOM 696 C CA . TYR A 1 93 ? -9.546 -3.179 16.141 1.00 80.50 93 TYR A CA 1
ATOM 697 C C . TYR A 1 93 ? -9.296 -2.360 14.864 1.00 80.50 93 TYR A C 1
ATOM 699 O O . TYR A 1 93 ? -8.896 -1.199 14.954 1.00 80.50 93 TYR A O 1
ATOM 707 N N . MET A 1 94 ? -9.482 -2.944 13.677 1.00 80.94 94 MET A N 1
ATOM 708 C CA . MET A 1 94 ? -9.228 -2.289 12.389 1.00 80.94 94 MET A CA 1
ATOM 709 C C . MET A 1 94 ? -10.440 -1.477 11.919 1.00 80.94 94 MET A C 1
ATOM 711 O O . MET A 1 94 ? -10.946 -1.648 10.815 1.00 80.94 94 MET A O 1
ATOM 715 N N . ILE A 1 95 ? -10.945 -0.608 12.787 1.00 80.56 95 ILE A N 1
ATOM 716 C CA . ILE A 1 95 ? -12.109 0.230 12.493 1.00 80.56 95 ILE A CA 1
ATOM 717 C C . ILE A 1 95 ? -11.607 1.523 11.845 1.00 80.56 95 ILE A C 1
ATOM 719 O O . ILE A 1 95 ? -10.757 2.194 12.426 1.00 80.56 95 ILE A O 1
ATOM 723 N N . ASN A 1 96 ? -12.140 1.873 10.669 1.00 82.81 96 ASN A N 1
ATOM 724 C CA . ASN A 1 96 ? -11.826 3.096 9.912 1.00 82.81 96 ASN A CA 1
ATOM 725 C C . ASN A 1 96 ? -10.340 3.250 9.555 1.00 82.81 96 ASN A C 1
ATOM 727 O O . ASN A 1 96 ? -9.722 4.270 9.850 1.00 82.81 96 ASN A O 1
ATOM 731 N N . TYR A 1 97 ? -9.747 2.222 8.955 1.00 89.38 97 TYR A N 1
ATOM 732 C CA . TYR A 1 97 ? -8.367 2.302 8.482 1.00 89.38 97 TYR A CA 1
ATOM 733 C C . TYR A 1 97 ? -8.352 2.795 7.035 1.00 89.38 97 TYR A C 1
ATOM 735 O O . TYR A 1 97 ? -9.294 2.569 6.274 1.00 89.38 97 TYR A O 1
ATOM 743 N N . THR A 1 98 ? -7.257 3.436 6.645 1.00 90.94 98 THR A N 1
ATOM 744 C CA . THR A 1 98 ? -7.063 3.945 5.288 1.00 90.94 98 THR A CA 1
ATOM 745 C C . THR A 1 98 ? -5.828 3.306 4.685 1.00 90.94 98 THR A C 1
ATOM 747 O O . THR A 1 98 ? -4.730 3.403 5.237 1.00 90.94 98 THR A O 1
ATOM 750 N N . LEU A 1 99 ? -6.005 2.657 3.537 1.00 92.75 99 LEU A N 1
ATOM 751 C CA . LEU A 1 99 ? -4.899 2.274 2.672 1.00 92.75 99 LEU A CA 1
ATOM 752 C C . LEU A 1 99 ? -4.559 3.449 1.774 1.00 92.75 99 LEU A C 1
ATOM 754 O O . LEU A 1 99 ? -5.441 4.055 1.174 1.00 92.75 99 LEU A O 1
ATOM 758 N N . GLU A 1 100 ? -3.279 3.731 1.632 1.00 95.00 100 GLU A N 1
ATOM 759 C CA . GLU A 1 100 ? -2.780 4.699 0.672 1.00 95.00 100 GLU A CA 1
ATOM 760 C C . GLU A 1 100 ? -1.836 3.983 -0.288 1.00 95.00 100 GLU A C 1
ATOM 762 O O . GLU A 1 100 ? -0.931 3.252 0.130 1.00 95.00 100 GLU A O 1
ATOM 767 N N . CYS A 1 101 ? -2.064 4.191 -1.581 1.00 94.88 101 CYS A N 1
ATOM 768 C CA . CYS A 1 101 ? -1.154 3.778 -2.629 1.00 94.88 101 CYS A CA 1
ATOM 769 C C . CYS A 1 101 ? -0.541 5.005 -3.294 1.00 94.88 101 CYS A C 1
ATOM 771 O O . CYS A 1 101 ? -1.254 5.903 -3.746 1.00 94.88 101 CYS A O 1
ATOM 773 N N . ARG A 1 102 ? 0.789 5.037 -3.391 1.00 95.69 102 ARG A N 1
ATOM 774 C CA . ARG A 1 102 ? 1.521 6.171 -3.956 1.00 95.69 102 ARG A CA 1
ATOM 775 C C . ARG A 1 102 ? 2.403 5.743 -5.113 1.00 95.69 102 ARG A C 1
ATOM 777 O O . ARG A 1 102 ? 3.116 4.742 -5.043 1.00 95.69 102 ARG A O 1
ATOM 784 N N . ALA A 1 103 ? 2.390 6.569 -6.148 1.00 95.06 103 ALA A N 1
ATOM 785 C CA . ALA A 1 103 ? 3.325 6.525 -7.255 1.00 95.06 103 ALA A CA 1
ATOM 786 C C . ALA A 1 103 ? 4.485 7.469 -6.941 1.00 95.06 103 ALA A C 1
ATOM 788 O O . ALA A 1 103 ? 4.268 8.678 -6.814 1.00 95.06 103 ALA A O 1
ATOM 789 N N . LEU A 1 104 ? 5.700 6.937 -6.814 1.00 94.00 104 LEU A N 1
ATOM 790 C CA . LEU A 1 104 ? 6.887 7.722 -6.480 1.00 94.00 104 LEU A CA 1
ATOM 791 C C . LEU A 1 104 ? 7.943 7.662 -7.587 1.00 94.00 104 LEU A C 1
ATOM 793 O O . LEU A 1 104 ? 8.022 6.689 -8.339 1.00 94.00 104 LEU A O 1
ATOM 797 N N . ARG A 1 105 ? 8.790 8.692 -7.651 1.00 91.94 105 ARG A N 1
ATOM 798 C CA . ARG A 1 105 ? 10.032 8.673 -8.433 1.00 91.94 105 ARG A CA 1
ATOM 799 C C . ARG A 1 105 ? 11.216 8.322 -7.530 1.00 91.94 105 ARG A C 1
ATOM 801 O O . ARG A 1 105 ? 11.525 9.064 -6.606 1.00 91.94 105 ARG A O 1
ATOM 808 N N . SER A 1 106 ? 11.924 7.236 -7.820 1.00 86.38 106 SER A N 1
ATOM 809 C CA . SER A 1 106 ? 12.953 6.659 -6.946 1.00 86.38 106 SER A CA 1
ATOM 810 C C . SER A 1 106 ? 14.153 7.575 -6.722 1.00 86.38 106 SER A C 1
ATOM 812 O O . SER A 1 106 ? 14.810 7.460 -5.693 1.00 86.38 106 SER A O 1
ATOM 814 N N . ILE A 1 107 ? 14.477 8.459 -7.673 1.00 85.44 107 ILE A N 1
ATOM 815 C CA . ILE A 1 107 ? 15.681 9.304 -7.591 1.00 85.44 107 ILE A CA 1
ATOM 816 C C . ILE A 1 107 ? 15.618 10.320 -6.442 1.00 85.44 107 ILE A C 1
ATOM 818 O O . ILE A 1 107 ? 16.654 10.729 -5.925 1.00 85.44 107 ILE A O 1
ATOM 822 N N . ASN A 1 108 ? 14.412 10.733 -6.050 1.00 86.50 108 ASN A N 1
ATOM 823 C CA . ASN A 1 108 ? 14.184 11.770 -5.044 1.00 86.50 108 ASN A CA 1
ATOM 824 C C . ASN A 1 108 ? 13.004 11.480 -4.103 1.00 86.50 108 ASN A C 1
ATOM 826 O O . ASN A 1 108 ? 12.707 12.298 -3.239 1.00 86.50 108 ASN A O 1
ATOM 830 N N . ASN A 1 109 ? 12.352 10.322 -4.240 1.00 84.12 109 ASN A N 1
ATOM 831 C CA . ASN A 1 109 ? 11.120 9.960 -3.538 1.00 84.12 109 ASN A CA 1
ATOM 832 C C . ASN A 1 109 ? 9.979 10.976 -3.730 1.00 84.12 109 ASN A C 1
ATOM 834 O O . ASN A 1 109 ? 9.095 11.087 -2.875 1.00 84.12 109 ASN A O 1
ATOM 838 N N . ASP A 1 110 ? 9.961 11.693 -4.860 1.00 90.69 110 ASP A N 1
ATOM 839 C CA . ASP A 1 110 ? 8.868 12.609 -5.177 1.00 90.69 110 ASP A CA 1
ATOM 840 C C . ASP A 1 110 ? 7.572 11.832 -5.348 1.00 90.69 110 ASP A C 1
ATOM 842 O O . ASP A 1 110 ? 7.502 10.861 -6.105 1.00 90.69 110 ASP A O 1
ATOM 846 N N . THR A 1 111 ? 6.523 12.298 -4.676 1.00 92.44 111 THR A N 1
ATOM 847 C CA . THR A 1 111 ? 5.177 11.761 -4.860 1.00 92.44 111 THR A CA 1
ATOM 848 C C . THR A 1 111 ? 4.574 12.328 -6.134 1.00 92.44 111 THR A C 1
ATOM 850 O O . THR A 1 111 ? 4.281 13.517 -6.210 1.00 92.44 111 THR A O 1
ATOM 853 N N . LEU A 1 112 ? 4.391 11.470 -7.134 1.00 92.06 112 LEU A N 1
ATOM 854 C CA . LEU A 1 112 ? 3.824 11.838 -8.429 1.00 92.06 112 LEU A CA 1
ATOM 855 C C . LEU A 1 112 ? 2.298 11.728 -8.431 1.00 92.06 112 LEU A C 1
ATOM 857 O O . LEU A 1 112 ? 1.622 12.528 -9.069 1.00 92.06 112 LEU A O 1
ATOM 861 N N . ALA A 1 113 ? 1.766 10.725 -7.733 1.00 92.38 113 ALA A N 1
ATOM 862 C CA . ALA A 1 113 ? 0.336 10.526 -7.545 1.00 92.38 113 ALA A CA 1
ATOM 863 C C . ALA A 1 113 ? 0.068 9.753 -6.252 1.00 92.38 113 ALA A C 1
ATOM 865 O O . ALA A 1 113 ? 0.932 9.042 -5.731 1.00 92.38 113 ALA A O 1
ATOM 866 N N . THR A 1 114 ? -1.139 9.895 -5.724 1.00 93.00 114 THR A N 1
ATOM 867 C CA . THR A 1 114 ? -1.609 9.177 -4.542 1.00 93.00 114 THR A CA 1
ATOM 868 C C . THR A 1 114 ? -3.081 8.865 -4.726 1.00 93.00 114 THR A C 1
ATOM 870 O O . THR A 1 114 ? -3.826 9.705 -5.225 1.00 93.00 114 THR A O 1
ATOM 873 N N . ASP A 1 115 ? -3.470 7.664 -4.328 1.00 93.56 115 ASP A N 1
ATOM 874 C CA . ASP A 1 115 ? -4.857 7.240 -4.221 1.00 93.56 115 ASP A CA 1
ATOM 875 C C . ASP A 1 115 ? -5.067 6.629 -2.839 1.00 93.56 115 ASP A C 1
ATOM 877 O O . ASP A 1 115 ? -4.150 6.023 -2.271 1.00 93.56 115 ASP A O 1
ATOM 881 N N . THR A 1 116 ? -6.256 6.807 -2.280 1.00 91.94 116 THR A N 1
ATOM 882 C CA . THR A 1 116 ? -6.592 6.324 -0.942 1.00 91.94 116 THR A CA 1
ATOM 883 C C . THR A 1 116 ? -7.848 5.479 -0.990 1.00 91.94 116 THR A C 1
ATOM 885 O O . THR A 1 116 ? -8.819 5.787 -1.675 1.00 91.94 116 THR A O 1
ATOM 888 N N . CYS A 1 117 ? -7.825 4.385 -0.240 1.00 88.31 117 CYS A N 1
ATOM 889 C CA . CYS A 1 117 ? -8.954 3.493 -0.098 1.00 88.31 117 CYS A CA 1
ATOM 890 C C . CYS A 1 117 ? -9.270 3.311 1.390 1.00 88.31 117 CYS A C 1
ATOM 892 O O . CYS A 1 117 ? -8.523 2.616 2.093 1.00 88.31 117 CYS A O 1
ATOM 894 N N . PRO A 1 118 ? -10.339 3.949 1.901 1.00 85.38 118 PRO A N 1
ATOM 895 C CA . PRO A 1 118 ? -10.805 3.681 3.249 1.00 85.38 118 PRO A CA 1
ATOM 896 C C . PRO A 1 118 ? -11.433 2.289 3.300 1.00 85.38 118 PRO A C 1
ATOM 898 O O . PRO A 1 118 ? -12.148 1.883 2.383 1.00 85.38 118 PRO A O 1
ATOM 901 N N . PHE A 1 119 ? -11.221 1.576 4.400 1.00 75.75 119 PHE A N 1
ATOM 902 C CA . PHE A 1 119 ? -11.973 0.368 4.697 1.00 75.75 119 PHE A CA 1
ATOM 903 C C . PHE A 1 119 ? -12.510 0.414 6.122 1.00 75.75 119 PHE A C 1
ATOM 905 O O . PHE A 1 119 ? -11.805 0.707 7.092 1.00 75.75 119 PHE A O 1
ATOM 912 N N . VAL A 1 120 ? -13.806 0.135 6.229 1.00 64.81 120 VAL A N 1
ATOM 913 C CA . VAL A 1 120 ? -14.536 0.097 7.491 1.00 64.81 120 VAL A CA 1
ATOM 914 C C . VAL A 1 120 ? -14.953 -1.339 7.752 1.00 64.81 120 VAL A C 1
ATOM 916 O O . VAL A 1 120 ? -15.520 -2.005 6.886 1.00 64.81 120 VAL A O 1
ATOM 919 N N . ILE A 1 121 ? -14.653 -1.809 8.955 1.00 63.41 121 ILE A N 1
ATOM 920 C CA . ILE A 1 121 ? -15.135 -3.080 9.483 1.00 63.41 121 ILE A CA 1
ATOM 921 C C . ILE A 1 121 ? -16.219 -2.711 10.495 1.00 63.41 121 ILE A C 1
ATOM 923 O O . ILE A 1 121 ? -15.961 -1.903 11.391 1.00 63.41 121 ILE A O 1
ATOM 927 N N . GLY A 1 122 ? -17.430 -3.226 10.281 1.00 53.88 122 GLY A N 1
ATOM 928 C CA . GLY A 1 122 ? -18.627 -2.966 11.087 1.00 53.88 122 GLY A CA 1
ATOM 929 C C . GLY A 1 122 ? -19.167 -4.225 11.739 1.00 53.88 122 GLY A C 1
ATOM 930 O O . GLY A 1 122 ? -18.818 -5.328 11.265 1.00 53.88 122 GLY A O 1
#

Secondary structure (DSSP, 8-state):
--EEEES----S--TTS-PPPTTPEEEEEEEEES-SEEEEEEE-TT--EEEEEEE-TTPPTT-EEEETTTEEEEEEE-SSSEEEEEEEE--TT-TTEEEEEEEEETTTTEEEEEEEEEE---

Radius of gyration: 14.05 Å; chains: 1; bounding box: 40×26×33 Å

Sequence (122 aa):
ASQAQFISCPISLSPAGQPFCMHDRASYQ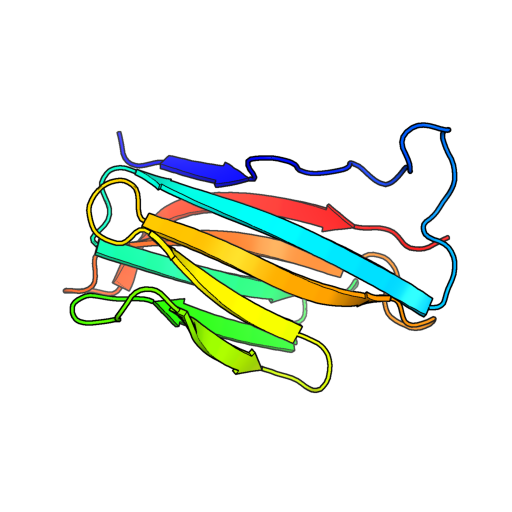CRVDSADTLEWRVYNATEYLLGSSMYGPGASVGTIKSFGIDFTTNLTSTGSPIISDIAFRVKPYMINYTLECRALRSINNDTLATDTCPFVIG

pLDDT: mean 84.47, std 14.73, range [40.38, 97.0]

Foldseek 3Di:
DKDKDWPDQPQQADVVRDFDDQFDKDKIKIKIFPAQKKKKWKAAPVRDTQDMDMDGPPDDAQDWDDGHPFKIKGFHDGDGITMMMIMGTHHPRRAFMKMKMFGAHPVVRDTPYMDIHTYGGD
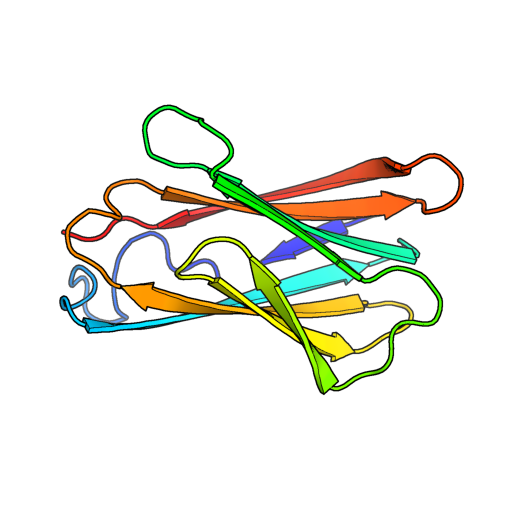
Organism: Amphimedon queenslandica (NCBI:txid400682)